Protein AF-A0A117Q109-F1 (afdb_monomer)

Structure (mmCIF, N/CA/C/O backbone):
data_AF-A0A117Q109-F1
#
_entry.id   AF-A0A117Q109-F1
#
loop_
_atom_site.group_PDB
_atom_site.id
_atom_site.type_symbol
_atom_site.label_atom_id
_atom_site.label_alt_id
_atom_site.label_comp_id
_atom_site.label_asym_id
_atom_site.label_entity_id
_atom_site.label_seq_id
_atom_site.pdbx_PDB_ins_code
_atom_site.Cartn_x
_atom_site.Cartn_y
_atom_site.Cartn_z
_atom_site.occupancy
_atom_site.B_iso_or_equiv
_atom_site.auth_seq_id
_atom_site.auth_comp_id
_atom_site.auth_asym_id
_atom_site.auth_atom_id
_atom_site.pdbx_PDB_model_num
ATOM 1 N N . MET A 1 1 ? -12.112 11.211 -6.316 1.00 46.31 1 MET A N 1
ATOM 2 C CA . MET A 1 1 ? -11.501 10.304 -5.322 1.00 46.31 1 MET A CA 1
ATOM 3 C C . MET A 1 1 ? -12.615 9.761 -4.444 1.00 46.31 1 MET A C 1
ATOM 5 O O . MET A 1 1 ? -13.267 10.541 -3.762 1.00 46.31 1 MET A O 1
ATOM 9 N N . GLN A 1 2 ? -12.929 8.468 -4.544 1.00 49.69 2 GLN A N 1
ATOM 10 C CA . GLN A 1 2 ? -13.895 7.839 -3.640 1.00 49.69 2 GLN A CA 1
ATOM 11 C C . GLN A 1 2 ? -13.192 7.651 -2.295 1.00 49.69 2 GLN A C 1
ATOM 13 O O . GLN A 1 2 ? -12.203 6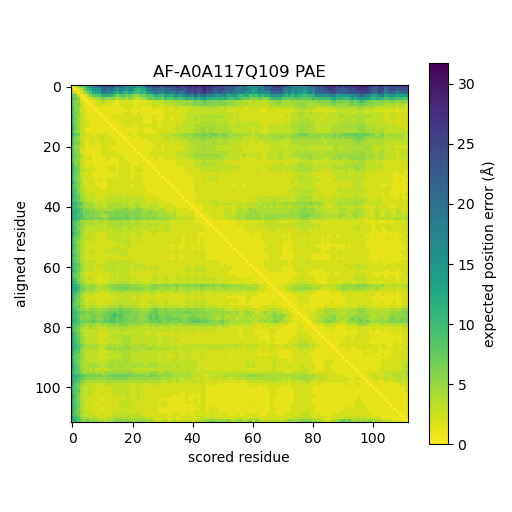.927 -2.216 1.00 49.69 2 GLN A O 1
ATOM 18 N N . ASN A 1 3 ? -13.654 8.361 -1.267 1.00 56.94 3 ASN A N 1
ATOM 19 C CA . ASN A 1 3 ? -13.080 8.289 0.072 1.00 56.94 3 ASN A CA 1
ATOM 20 C C . ASN A 1 3 ? -13.502 6.947 0.691 1.00 56.94 3 ASN A C 1
ATOM 22 O O . ASN A 1 3 ? -14.581 6.831 1.277 1.00 56.94 3 ASN A O 1
ATOM 26 N N . THR A 1 4 ? -12.703 5.903 0.465 1.00 68.06 4 THR A N 1
ATOM 27 C CA . THR A 1 4 ? -12.981 4.569 1.003 1.00 68.06 4 THR A CA 1
ATOM 28 C C . THR A 1 4 ? -12.871 4.644 2.520 1.00 68.06 4 THR A C 1
ATOM 30 O O . THR A 1 4 ? -11.837 5.019 3.060 1.00 68.06 4 THR A O 1
ATOM 33 N N . THR A 1 5 ? -13.958 4.327 3.222 1.00 82.94 5 THR A N 1
ATOM 34 C CA . THR A 1 5 ? -13.964 4.287 4.686 1.00 82.94 5 THR A CA 1
ATOM 35 C C . THR A 1 5 ? -13.853 2.842 5.150 1.00 82.94 5 THR A C 1
ATOM 37 O O . THR A 1 5 ? -14.654 1.979 4.796 1.00 82.94 5 THR A O 1
ATOM 40 N N . HIS A 1 6 ? -12.826 2.55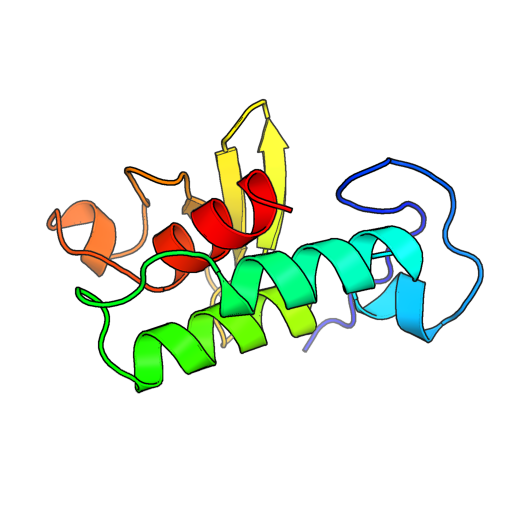7 5.942 1.00 90.62 6 HIS A N 1
ATOM 41 C CA . HIS A 1 6 ? -12.540 1.230 6.462 1.00 90.62 6 HIS A CA 1
ATOM 42 C C . HIS A 1 6 ? -13.087 1.068 7.879 1.00 90.62 6 HIS A C 1
ATOM 44 O O . HIS A 1 6 ? -12.699 1.785 8.797 1.00 90.62 6 HIS A O 1
ATOM 50 N N . THR A 1 7 ? -13.931 0.062 8.097 1.00 94.75 7 THR A N 1
ATOM 51 C CA . THR A 1 7 ? -14.448 -0.255 9.440 1.00 94.75 7 THR A CA 1
ATOM 52 C C . THR A 1 7 ? -13.406 -0.950 10.314 1.00 94.75 7 THR A C 1
ATOM 54 O O . THR 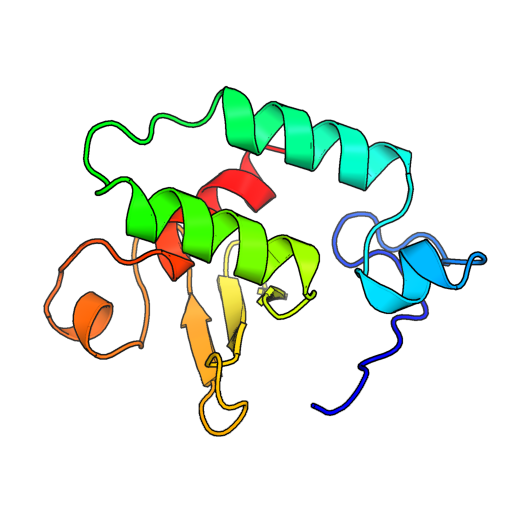A 1 7 ? -13.391 -0.778 11.530 1.00 94.75 7 THR A O 1
ATOM 57 N N . ASN A 1 8 ? -12.505 -1.724 9.707 1.00 95.88 8 ASN A N 1
ATOM 58 C CA . ASN A 1 8 ? -11.538 -2.558 10.413 1.00 95.88 8 ASN A CA 1
ATOM 59 C C . ASN A 1 8 ? -10.145 -2.355 9.827 1.00 95.88 8 ASN A C 1
ATOM 61 O O . ASN A 1 8 ? -9.996 -2.219 8.614 1.00 95.88 8 ASN A O 1
ATOM 65 N N . CYS A 1 9 ? -9.127 -2.447 10.681 1.00 96.12 9 CYS A N 1
ATOM 66 C CA . CYS A 1 9 ? -7.730 -2.378 10.288 1.00 96.12 9 CYS A CA 1
ATOM 67 C C . CYS A 1 9 ? -7.450 -3.395 9.179 1.00 96.12 9 CYS A C 1
ATOM 69 O O . CYS A 1 9 ? -7.722 -4.592 9.343 1.00 96.12 9 CYS A O 1
ATOM 71 N N . LEU A 1 10 ? -6.886 -2.928 8.069 1.00 94.44 10 LEU A N 1
ATOM 72 C CA . LEU A 1 10 ? -6.521 -3.767 6.933 1.00 94.44 10 LEU A CA 1
ATOM 73 C C . LEU A 1 10 ? -5.506 -4.835 7.355 1.00 94.44 10 LEU A C 1
ATOM 75 O O . LEU A 1 10 ? -5.581 -5.970 6.905 1.00 94.44 10 LEU A O 1
ATOM 79 N N . ARG A 1 11 ? -4.635 -4.524 8.321 1.00 94.56 11 ARG A N 1
ATOM 80 C CA . ARG A 1 11 ? -3.635 -5.466 8.832 1.00 94.56 11 ARG A CA 1
ATOM 81 C C . ARG A 1 11 ? -4.142 -6.376 9.953 1.00 94.56 11 ARG A C 1
ATOM 83 O O . ARG A 1 11 ? -4.175 -7.588 9.804 1.00 94.56 11 ARG A O 1
ATOM 90 N N . CYS A 1 12 ? -4.490 -5.808 11.109 1.00 95.81 12 CYS A N 1
ATOM 91 C CA . CYS A 1 12 ? -4.778 -6.594 12.320 1.00 95.81 12 CYS A CA 1
ATOM 92 C C . CYS A 1 12 ? -6.268 -6.863 12.553 1.00 95.81 12 CYS A C 1
ATOM 94 O O . CYS A 1 12 ? -6.630 -7.422 13.585 1.00 95.81 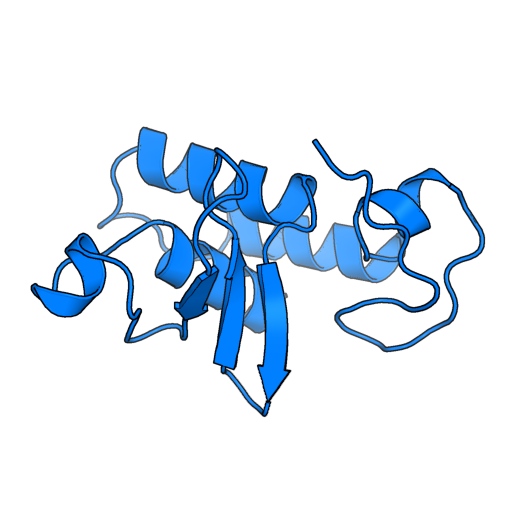12 CYS A O 1
ATOM 96 N N . ARG A 1 13 ? -7.138 -6.419 11.637 1.00 95.50 13 ARG A N 1
ATOM 97 C CA . ARG A 1 13 ? -8.596 -6.619 11.664 1.00 95.50 13 ARG A CA 1
ATOM 98 C C . ARG A 1 13 ? -9.360 -5.999 12.840 1.00 95.50 13 ARG A C 1
ATOM 100 O O . ARG A 1 13 ? -10.586 -6.052 12.821 1.00 95.50 13 ARG A O 1
ATOM 107 N N . ARG A 1 14 ? -8.688 -5.359 13.804 1.00 97.12 14 ARG A N 1
ATOM 108 C CA . ARG A 1 14 ? -9.336 -4.589 14.883 1.00 97.12 14 ARG A CA 1
ATOM 109 C C . ARG A 1 14 ? -10.219 -3.478 14.316 1.00 97.12 14 ARG A C 1
ATOM 111 O O . ARG A 1 14 ? -9.821 -2.823 13.354 1.00 97.12 14 ARG A O 1
ATOM 118 N N . THR A 1 15 ? -11.369 -3.244 14.938 1.00 97.69 15 THR A N 1
ATOM 119 C CA . THR A 1 15 ? -12.295 -2.161 14.581 1.00 97.69 15 THR A CA 1
ATOM 120 C C . THR A 1 15 ? -11.619 -0.793 14.688 1.00 97.69 15 THR A C 1
ATOM 122 O O . THR A 1 15 ? -10.854 -0.536 15.620 1.00 97.69 15 THR A O 1
ATOM 125 N N . LEU A 1 16 ? -11.895 0.081 13.724 1.00 96.81 16 LEU A N 1
ATOM 126 C CA . LEU A 1 16 ? -11.374 1.439 13.635 1.00 96.81 16 LEU A CA 1
ATOM 127 C C . LEU A 1 16 ? -12.450 2.430 14.066 1.00 96.81 16 LEU A C 1
ATOM 129 O O . LEU A 1 16 ? -13.541 2.471 13.500 1.00 96.81 16 LEU A O 1
ATOM 133 N N . THR A 1 17 ? -12.125 3.242 15.066 1.00 95.25 17 THR A N 1
ATOM 134 C CA . THR A 1 17 ? -13.079 4.166 15.694 1.00 95.25 17 THR A CA 1
ATOM 135 C C . THR A 1 17 ? -12.818 5.631 15.361 1.00 95.25 17 THR A C 1
ATOM 137 O O . THR A 1 17 ? -13.723 6.446 15.490 1.00 95.25 17 THR A O 1
ATOM 140 N N . SER A 1 18 ? -11.607 5.989 14.923 1.00 94.69 18 SER A N 1
ATOM 141 C CA . SER A 1 18 ? -11.282 7.365 14.535 1.00 94.69 18 SER A CA 1
ATOM 142 C C . SER A 1 18 ? -11.368 7.559 13.026 1.00 94.69 18 SER A C 1
ATOM 144 O O . SER A 1 18 ? -10.884 6.716 12.270 1.00 94.69 18 SER A O 1
ATOM 146 N N . ALA A 1 19 ? -11.894 8.710 12.594 1.00 92.56 19 ALA A N 1
ATOM 147 C CA . ALA A 1 19 ? -12.022 9.070 11.179 1.00 92.56 19 ALA A CA 1
ATOM 148 C C . ALA A 1 19 ? -10.689 8.955 10.422 1.00 92.56 19 ALA A C 1
ATOM 150 O O . ALA A 1 19 ? -10.644 8.419 9.321 1.00 92.56 19 ALA A O 1
ATOM 151 N N . LYS A 1 20 ? -9.578 9.362 11.055 1.00 91.25 20 LYS A N 1
ATOM 152 C CA . LYS A 1 20 ? -8.230 9.194 10.492 1.00 91.25 20 LYS A CA 1
ATOM 153 C C . LYS A 1 20 ? -7.900 7.730 10.207 1.00 91.25 20 LYS A C 1
ATOM 155 O O . LYS A 1 20 ? -7.407 7.426 9.131 1.00 91.25 20 LYS A O 1
ATOM 160 N N . SER A 1 21 ? -8.152 6.833 11.162 1.00 94.12 21 SER A N 1
ATOM 161 C CA . SER A 1 21 ? -7.852 5.411 10.956 1.00 94.12 21 SER A CA 1
ATOM 162 C C . SER A 1 21 ? -8.780 4.809 9.907 1.00 94.12 21 SER A C 1
ATOM 164 O O . SER A 1 21 ? -8.339 4.007 9.098 1.00 94.12 21 SER A O 1
ATOM 166 N N . GLN A 1 22 ? -10.056 5.200 9.909 1.00 94.25 22 GLN A N 1
ATOM 167 C CA . GLN A 1 22 ? -11.031 4.738 8.924 1.00 94.25 22 GLN A CA 1
ATOM 168 C C . GLN A 1 22 ? -10.656 5.178 7.505 1.00 94.25 22 GLN A C 1
ATOM 170 O O . GLN A 1 22 ? -10.809 4.386 6.586 1.00 94.25 22 GLN A O 1
ATOM 175 N N . ALA A 1 23 ? -10.123 6.390 7.331 1.00 89.62 23 ALA A N 1
ATOM 176 C CA . ALA A 1 23 ? -9.653 6.876 6.036 1.00 89.62 23 ALA A CA 1
ATOM 177 C C . ALA A 1 23 ? -8.414 6.113 5.538 1.00 89.62 23 ALA A C 1
ATOM 179 O 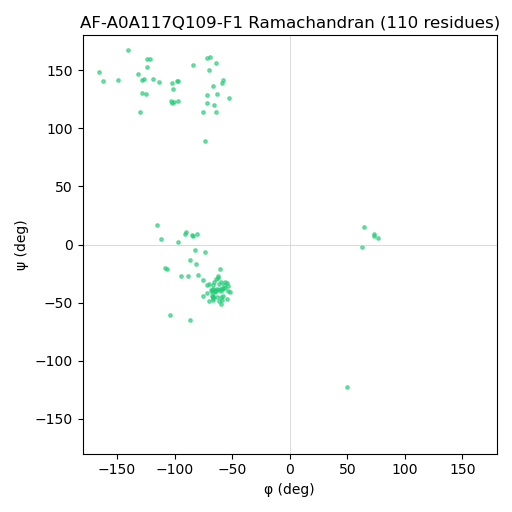O . ALA A 1 23 ? -8.373 5.704 4.388 1.00 89.62 23 ALA A O 1
ATOM 180 N N . THR A 1 24 ? -7.424 5.868 6.403 1.00 89.31 24 THR A N 1
ATOM 181 C CA . THR A 1 24 ? -6.170 5.203 5.992 1.00 89.31 24 THR A CA 1
ATOM 182 C C . THR A 1 24 ? -6.231 3.675 6.037 1.00 89.31 24 THR A C 1
ATOM 184 O O . THR A 1 24 ? -5.323 2.991 5.576 1.00 89.31 24 THR A O 1
ATOM 187 N N . GLY A 1 25 ? -7.252 3.106 6.679 1.00 94.81 25 GLY A N 1
ATOM 188 C CA . GLY A 1 25 ? -7.381 1.665 6.881 1.00 94.81 25 GLY A CA 1
ATOM 189 C C . GLY A 1 25 ? -6.487 1.080 7.975 1.00 94.81 25 GLY A C 1
ATOM 190 O O . GLY A 1 25 ? -6.497 -0.137 8.176 1.00 94.81 25 GLY A O 1
ATOM 191 N N . TYR A 1 26 ? -5.749 1.895 8.737 1.00 96.00 26 TYR A N 1
ATOM 192 C CA . TYR A 1 26 ? -4.829 1.408 9.771 1.00 96.00 26 TYR A CA 1
ATOM 193 C C . TYR A 1 26 ? -5.050 2.067 11.132 1.00 96.00 26 TYR A C 1
ATOM 195 O O . TYR A 1 26 ? -5.045 3.287 11.276 1.00 96.00 26 TYR A O 1
ATOM 203 N N . GLY A 1 27 ? -5.152 1.236 12.174 1.00 96.62 27 GLY A N 1
ATOM 204 C CA . GLY A 1 27 ? -5.114 1.706 13.561 1.00 96.62 27 GLY A CA 1
ATOM 205 C C . GLY A 1 27 ? -3.718 2.216 13.963 1.00 96.62 27 GLY A C 1
ATOM 206 O O . GLY A 1 27 ? -2.721 1.836 13.340 1.00 96.62 27 GLY A O 1
ATOM 207 N N . PRO A 1 28 ? -3.598 3.012 15.043 1.00 95.81 28 PRO A N 1
ATOM 208 C CA . PRO A 1 28 ? -2.378 3.757 15.382 1.00 95.81 28 PRO A CA 1
ATOM 209 C C . PRO A 1 28 ? -1.136 2.876 15.580 1.00 95.81 28 PRO A C 1
ATOM 211 O O . PRO A 1 28 ? -0.041 3.238 15.148 1.00 95.81 28 PRO A O 1
ATOM 214 N N . THR A 1 29 ? -1.290 1.696 16.189 1.00 96.75 29 THR A N 1
ATOM 215 C CA . THR A 1 29 ? -0.187 0.739 16.369 1.00 96.75 29 THR A CA 1
ATOM 216 C C . THR A 1 29 ? 0.295 0.172 15.035 1.00 96.75 29 THR A C 1
ATOM 218 O O . THR A 1 29 ? 1.493 0.179 14.769 1.00 96.75 29 THR A O 1
ATOM 221 N N . CYS A 1 30 ? -0.625 -0.274 14.173 1.00 97.31 30 CYS A N 1
ATOM 222 C CA . CYS A 1 30 ? -0.269 -0.801 12.855 1.00 97.31 30 CYS A CA 1
ATOM 223 C C . CYS A 1 30 ? 0.353 0.286 11.975 1.00 97.31 30 CYS A C 1
ATOM 225 O O . CYS A 1 30 ? 1.374 0.031 11.351 1.00 97.31 30 CYS A O 1
ATOM 227 N N . ALA A 1 31 ? -0.184 1.508 12.005 1.00 96.06 31 ALA A N 1
ATOM 228 C CA . ALA A 1 31 ? 0.387 2.650 11.296 1.00 96.06 31 ALA A CA 1
ATOM 229 C C . ALA A 1 31 ? 1.810 2.994 11.778 1.00 96.06 31 ALA A C 1
ATOM 231 O O . ALA A 1 31 ? 2.653 3.417 10.995 1.00 96.06 31 ALA A O 1
ATOM 232 N N . ARG A 1 32 ? 2.122 2.815 13.070 1.00 96.81 32 ARG A N 1
ATOM 233 C CA . ARG A 1 32 ? 3.498 2.971 13.575 1.00 96.81 32 ARG A CA 1
ATOM 234 C C . ARG A 1 32 ? 4.433 1.894 13.028 1.00 96.81 32 ARG A C 1
ATOM 236 O O . ARG A 1 32 ? 5.541 2.224 12.627 1.00 96.81 32 ARG A O 1
ATOM 243 N N . HIS A 1 33 ? 4.001 0.635 13.011 1.00 97.69 33 HIS A N 1
ATOM 244 C CA . HIS A 1 33 ? 4.817 -0.455 12.472 1.00 97.69 33 HIS A CA 1
ATOM 245 C C . HIS A 1 33 ? 5.063 -0.292 10.967 1.00 97.69 33 HIS A C 1
ATOM 247 O O . HIS A 1 33 ? 6.179 -0.500 10.512 1.00 97.69 33 HIS A O 1
ATOM 253 N N . ILE A 1 34 ? 4.049 0.154 10.220 1.00 97.19 34 ILE A N 1
ATOM 254 C CA . ILE A 1 34 ? 4.168 0.452 8.787 1.00 97.19 34 ILE A CA 1
ATOM 255 C C . ILE A 1 34 ? 5.195 1.561 8.551 1.00 97.19 34 ILE A C 1
ATOM 257 O O . ILE A 1 34 ? 6.134 1.350 7.795 1.00 97.19 34 ILE A O 1
ATOM 261 N N . ARG A 1 35 ? 5.116 2.679 9.286 1.00 96.00 35 ARG A N 1
ATOM 262 C CA . ARG A 1 35 ? 6.125 3.751 9.200 1.00 96.00 35 ARG A CA 1
ATOM 263 C C . ARG A 1 35 ? 7.544 3.271 9.512 1.00 96.00 35 ARG A C 1
ATOM 265 O O . ARG A 1 35 ? 8.496 3.713 8.882 1.00 96.00 35 ARG A O 1
ATOM 272 N N . HIS A 1 36 ? 7.703 2.358 10.470 1.00 97.12 36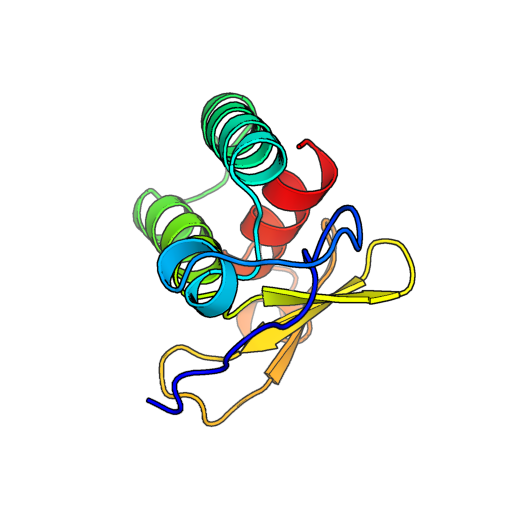 HIS A N 1
ATOM 273 C CA . HIS A 1 36 ? 9.005 1.750 10.755 1.00 97.12 36 HIS A CA 1
ATOM 274 C C . HIS A 1 36 ? 9.481 0.846 9.601 1.00 97.12 36 HIS A C 1
ATOM 276 O O . HIS A 1 36 ? 10.649 0.879 9.215 1.00 97.12 36 HIS A O 1
ATOM 282 N N . ALA A 1 37 ? 8.583 0.066 8.997 1.00 96.19 37 ALA A N 1
ATOM 283 C CA . ALA A 1 37 ? 8.903 -0.754 7.831 1.00 96.19 37 ALA A CA 1
ATOM 284 C C . ALA A 1 37 ? 9.280 0.098 6.605 1.00 96.19 37 ALA A C 1
ATOM 286 O O . ALA A 1 37 ? 10.252 -0.206 5.920 1.00 96.19 37 ALA A O 1
ATOM 287 N N . GLU A 1 38 ? 8.598 1.220 6.368 1.00 93.62 38 GLU A N 1
ATOM 288 C CA . GLU A 1 38 ? 8.920 2.186 5.302 1.00 93.62 38 GLU A CA 1
ATOM 289 C C . GLU A 1 38 ? 10.321 2.807 5.417 1.00 93.62 38 GLU A C 1
ATOM 291 O O . GLU A 1 38 ? 10.840 3.347 4.433 1.00 93.62 38 GLU A O 1
ATOM 296 N N . GLN A 1 39 ? 10.908 2.775 6.616 1.00 92.69 39 GLN A N 1
ATOM 297 C CA . GLN A 1 39 ? 12.252 3.274 6.909 1.00 92.69 39 GLN A CA 1
ATOM 298 C C . GLN A 1 39 ? 13.319 2.176 6.838 1.00 92.69 39 GLN A C 1
ATOM 300 O O . GLN A 1 39 ? 14.479 2.479 6.578 1.00 92.69 39 GLN A O 1
ATOM 305 N N . THR A 1 40 ? 12.944 0.918 7.078 1.00 94.12 40 THR A N 1
ATOM 306 C CA . THR A 1 40 ? 13.889 -0.203 7.225 1.00 94.12 40 THR A CA 1
ATOM 307 C C . THR A 1 40 ? 13.922 -1.152 6.029 1.00 94.12 40 THR A C 1
ATOM 309 O O . THR A 1 40 ? 14.919 -1.845 5.831 1.00 94.12 40 THR A O 1
ATOM 312 N N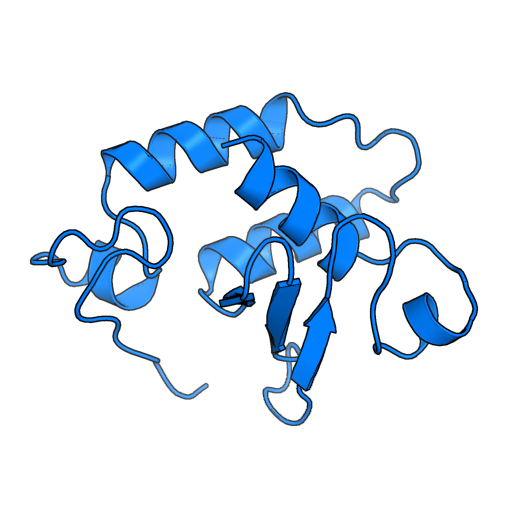 . VAL A 1 41 ? 12.873 -1.188 5.199 1.00 94.94 41 VAL A N 1
ATOM 313 C CA . VAL A 1 41 ? 12.871 -1.981 3.963 1.00 94.94 41 VAL A CA 1
ATOM 314 C C . VAL A 1 41 ? 13.944 -1.467 3.009 1.00 94.94 41 VAL A C 1
ATOM 316 O O . VAL A 1 41 ? 13.992 -0.282 2.680 1.00 94.94 41 VAL A O 1
ATOM 319 N N . ASN A 1 42 ? 14.776 -2.385 2.511 1.00 93.19 42 ASN A N 1
ATOM 320 C CA . ASN A 1 42 ? 15.775 -2.058 1.505 1.00 93.19 42 ASN A CA 1
ATOM 321 C C . ASN A 1 42 ? 15.098 -1.593 0.201 1.00 93.19 42 ASN A C 1
ATOM 323 O O . ASN A 1 42 ? 14.430 -2.372 -0.486 1.00 93.19 42 ASN A O 1
ATOM 327 N N . ALA A 1 43 ? 15.309 -0.321 -0.135 1.00 93.69 43 ALA A N 1
ATOM 328 C CA . ALA A 1 43 ? 14.789 0.327 -1.330 1.00 93.69 43 ALA A CA 1
ATOM 329 C C . ALA A 1 43 ? 15.895 0.775 -2.310 1.00 93.69 43 ALA A C 1
ATOM 331 O O . ALA A 1 43 ? 15.615 1.585 -3.187 1.00 93.69 43 ALA A O 1
ATOM 332 N N . THR A 1 44 ? 17.131 0.264 -2.199 1.00 93.75 44 THR A N 1
ATOM 333 C CA . THR A 1 44 ? 18.275 0.692 -3.040 1.00 93.75 44 THR A CA 1
ATOM 334 C C . THR A 1 44 ? 18.019 0.563 -4.537 1.00 93.75 44 THR A C 1
ATOM 336 O O . THR A 1 44 ? 18.501 1.366 -5.326 1.00 93.75 44 THR A O 1
ATOM 339 N N . ASP A 1 45 ? 17.225 -0.428 -4.929 1.00 93.00 45 ASP A N 1
ATOM 340 C CA . ASP A 1 45 ? 16.920 -0.717 -6.331 1.00 93.00 45 ASP A CA 1
ATOM 341 C C . ASP A 1 45 ? 15.676 0.037 -6.842 1.00 93.00 45 ASP A C 1
ATOM 343 O O . ASP A 1 45 ? 15.132 -0.286 -7.901 1.00 93.00 45 ASP A O 1
ATOM 347 N N . TYR A 1 46 ? 15.174 0.996 -6.062 1.00 96.44 46 TYR A N 1
ATOM 348 C CA . TYR A 1 46 ? 14.022 1.824 -6.390 1.00 96.44 46 TYR A CA 1
ATOM 349 C C . TYR A 1 46 ? 14.444 3.273 -6.589 1.00 96.44 46 TYR A C 1
ATOM 351 O O . TYR A 1 46 ? 15.237 3.833 -5.835 1.00 96.44 46 TYR A O 1
ATOM 359 N N . LYS A 1 47 ? 13.856 3.921 -7.594 1.00 96.06 47 LYS A N 1
ATOM 360 C CA . LYS A 1 47 ? 14.026 5.365 -7.781 1.00 96.06 47 LYS A CA 1
ATOM 361 C C . LYS A 1 47 ? 13.298 6.115 -6.664 1.00 96.06 47 LYS A C 1
ATOM 363 O O . LYS A 1 47 ? 12.241 5.673 -6.219 1.00 96.06 47 LYS A O 1
ATOM 368 N N . ALA A 1 48 ? 13.792 7.294 -6.283 1.00 96.56 48 ALA A N 1
ATOM 369 C CA . ALA A 1 48 ? 13.203 8.102 -5.208 1.00 96.56 48 ALA A CA 1
ATOM 370 C C . ALA A 1 48 ? 11.690 8.343 -5.382 1.00 96.56 48 ALA A C 1
ATOM 372 O O . ALA A 1 48 ? 10.931 8.199 -4.426 1.00 96.56 48 ALA A O 1
ATOM 373 N N . HIS A 1 49 ? 11.229 8.607 -6.611 1.00 95.75 49 HIS A N 1
ATOM 374 C CA . HIS A 1 49 ? 9.797 8.764 -6.882 1.00 95.75 49 HIS A CA 1
ATOM 375 C C . HIS A 1 49 ? 9.001 7.466 -6.674 1.00 95.75 49 HIS A C 1
ATOM 377 O O . HIS A 1 49 ? 7.864 7.526 -6.239 1.00 95.75 49 HIS A O 1
ATOM 383 N N . GLN A 1 50 ? 9.581 6.285 -6.922 1.00 96.88 50 GLN A N 1
ATOM 384 C CA . GLN A 1 50 ? 8.900 5.012 -6.658 1.00 96.88 50 GLN A CA 1
ATOM 385 C C . GLN A 1 50 ? 8.761 4.758 -5.156 1.00 96.88 50 GLN A C 1
ATOM 387 O O . GLN A 1 50 ? 7.772 4.173 -4.729 1.00 96.88 50 GLN A O 1
ATOM 392 N N . VAL A 1 51 ? 9.740 5.199 -4.359 1.00 97.81 51 VAL A N 1
ATOM 393 C CA . VAL A 1 51 ? 9.658 5.147 -2.894 1.00 97.81 51 VAL A CA 1
ATOM 394 C C . VAL A 1 51 ? 8.569 6.091 -2.389 1.00 97.81 51 VAL A C 1
ATOM 396 O O . VAL A 1 51 ? 7.754 5.681 -1.569 1.00 97.81 51 VAL A O 1
ATOM 399 N N . ALA A 1 52 ? 8.516 7.321 -2.911 1.00 96.81 52 ALA A N 1
ATOM 400 C CA . ALA A 1 52 ? 7.464 8.281 -2.583 1.00 96.81 52 ALA A CA 1
ATOM 401 C C . ALA A 1 52 ? 6.068 7.744 -2.944 1.00 96.81 52 ALA A C 1
ATOM 403 O O . ALA A 1 52 ? 5.217 7.657 -2.067 1.00 96.81 52 ALA A O 1
ATOM 404 N N . SER A 1 53 ? 5.864 7.267 -4.177 1.00 96.56 53 SER A N 1
ATOM 405 C CA . SER A 1 53 ? 4.575 6.706 -4.606 1.00 96.56 53 SER A CA 1
ATOM 406 C C . SER A 1 53 ? 4.182 5.433 -3.851 1.00 96.56 53 SER A C 1
ATOM 408 O O . SER A 1 53 ? 3.000 5.160 -3.688 1.00 96.56 53 SER A O 1
ATOM 410 N N . ALA A 1 54 ? 5.143 4.628 -3.381 1.00 97.38 54 ALA A N 1
ATOM 411 C CA . ALA A 1 54 ? 4.832 3.466 -2.546 1.00 97.38 54 ALA A CA 1
ATOM 412 C C . ALA A 1 54 ? 4.263 3.878 -1.180 1.00 97.38 54 ALA A C 1
ATOM 414 O O . ALA A 1 54 ? 3.349 3.221 -0.688 1.00 97.38 54 ALA A O 1
ATOM 415 N N . ARG A 1 55 ? 4.793 4.957 -0.591 1.00 96.50 55 ARG A N 1
ATOM 416 C CA . ARG A 1 55 ? 4.296 5.524 0.670 1.00 96.50 55 ARG A CA 1
ATOM 417 C C . ARG A 1 55 ? 2.932 6.171 0.478 1.00 96.50 55 ARG A C 1
ATOM 419 O O . ARG A 1 55 ? 2.010 5.825 1.201 1.00 96.50 55 ARG A O 1
ATOM 426 N N . GLU A 1 56 ? 2.787 7.003 -0.549 1.00 94.81 56 GLU A N 1
ATOM 427 C CA . GLU A 1 56 ? 1.512 7.636 -0.913 1.00 94.81 56 GLU A CA 1
ATOM 428 C C . GLU A 1 56 ? 0.403 6.589 -1.105 1.00 94.81 56 GLU A C 1
ATOM 430 O O . GLU A 1 56 ? -0.650 6.681 -0.487 1.00 94.81 56 GLU A O 1
ATOM 435 N N . LEU A 1 57 ? 0.682 5.503 -1.837 1.00 95.50 57 LEU A N 1
ATOM 436 C CA . LEU A 1 57 ? -0.267 4.402 -2.029 1.00 95.50 57 LEU A CA 1
ATOM 437 C C . LEU A 1 57 ? -0.753 3.782 -0.701 1.00 95.50 57 LEU A C 1
ATOM 439 O O . LEU A 1 57 ? -1.909 3.372 -0.595 1.00 95.50 57 LEU A O 1
ATOM 443 N N . ILE A 1 58 ? 0.128 3.671 0.299 1.00 95.31 58 ILE A N 1
ATOM 444 C CA . ILE A 1 58 ? -0.206 3.155 1.635 1.00 95.31 58 ILE A CA 1
ATOM 445 C C . ILE A 1 58 ? -0.991 4.196 2.440 1.00 95.31 58 ILE A C 1
ATOM 447 O O . ILE A 1 58 ? -1.970 3.838 3.095 1.00 95.31 58 ILE A O 1
ATOM 451 N N . GLU A 1 59 ? -0.564 5.459 2.403 1.00 92.25 59 GLU A N 1
ATOM 452 C CA . GLU A 1 59 ? -1.195 6.577 3.113 1.00 92.25 59 GLU A CA 1
ATOM 453 C C . GLU A 1 59 ? -2.631 6.819 2.634 1.00 92.25 59 GLU A C 1
ATOM 455 O O . GLU A 1 59 ? -3.522 7.011 3.464 1.00 92.25 59 GLU A O 1
ATOM 460 N N . ASP A 1 60 ? -2.864 6.690 1.328 1.00 90.88 60 ASP A N 1
ATOM 461 C CA . ASP A 1 60 ? -4.176 6.811 0.688 1.00 90.88 60 ASP A CA 1
ATOM 462 C C . ASP A 1 60 ? -5.099 5.608 0.948 1.00 90.88 60 ASP A C 1
ATOM 464 O O . ASP A 1 60 ? -6.255 5.605 0.525 1.00 90.88 60 ASP A O 1
ATOM 468 N N . GLY A 1 61 ? -4.604 4.541 1.589 1.00 90.69 61 GLY A N 1
ATOM 469 C CA . GLY A 1 61 ? -5.352 3.286 1.725 1.00 90.69 61 GLY A CA 1
ATOM 470 C C . GLY A 1 61 ? -5.611 2.589 0.379 1.00 90.69 61 GLY A C 1
ATOM 471 O O . GLY A 1 61 ? -6.421 1.666 0.296 1.00 90.69 61 GLY A O 1
ATOM 472 N N . ALA A 1 62 ? -4.901 2.991 -0.678 1.00 93.31 62 ALA A N 1
ATOM 473 C CA . ALA A 1 62 ? -5.075 2.520 -2.050 1.00 93.31 62 ALA A CA 1
ATOM 474 C C . ALA A 1 62 ? -4.389 1.167 -2.325 1.00 93.31 62 ALA A C 1
ATOM 476 O O . ALA A 1 62 ? -4.334 0.707 -3.466 1.00 93.31 62 ALA A O 1
ATOM 477 N N . ILE A 1 63 ? -3.890 0.493 -1.287 1.00 96.00 63 ILE A N 1
ATOM 478 C CA . ILE A 1 63 ? -3.416 -0.890 -1.330 1.00 96.00 63 ILE A CA 1
ATOM 479 C C . ILE A 1 63 ? -4.052 -1.699 -0.195 1.00 96.00 63 ILE A C 1
ATOM 481 O O . ILE A 1 63 ? -3.797 -1.474 0.989 1.00 96.00 63 ILE A O 1
ATOM 485 N N . VAL A 1 64 ? -4.883 -2.674 -0.561 1.00 94.81 64 VAL A N 1
ATOM 486 C CA . VAL A 1 64 ? -5.677 -3.475 0.380 1.00 94.81 64 VAL A CA 1
ATOM 487 C C . VAL A 1 64 ? -5.311 -4.959 0.291 1.00 94.81 64 VAL A C 1
ATOM 489 O O . VAL A 1 64 ? -5.041 -5.466 -0.799 1.00 94.81 64 VAL A O 1
ATOM 492 N N . PRO A 1 65 ? -5.284 -5.698 1.411 1.00 95.81 65 PRO A N 1
ATOM 493 C CA . PRO A 1 65 ? -4.993 -7.126 1.395 1.00 95.81 65 PRO A CA 1
ATOM 494 C C . PRO A 1 65 ? -6.107 -7.906 0.692 1.00 95.81 65 PRO A C 1
ATOM 496 O O . PRO A 1 65 ? -7.289 -7.678 0.938 1.00 95.81 65 PRO A O 1
ATOM 499 N N . LEU A 1 66 ? -5.714 -8.862 -0.151 1.00 95.62 66 LEU A N 1
ATOM 500 C CA . LEU A 1 66 ? -6.626 -9.792 -0.817 1.00 95.62 66 LEU A CA 1
ATOM 501 C C . LEU A 1 66 ? -6.566 -11.176 -0.169 1.00 95.62 66 LEU A C 1
ATOM 503 O O . LEU A 1 66 ? -7.570 -11.683 0.320 1.00 95.62 66 LEU A O 1
ATOM 507 N N . LYS A 1 67 ? -5.384 -11.805 -0.195 1.00 93.06 67 LYS A N 1
ATOM 508 C CA . LYS A 1 6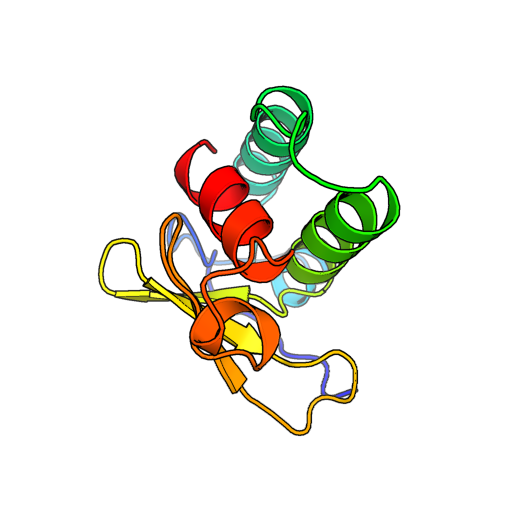7 ? -5.128 -13.120 0.412 1.00 93.06 67 LYS A CA 1
ATOM 509 C C . LYS A 1 67 ? -3.632 -13.352 0.598 1.00 93.06 67 LYS A C 1
ATOM 511 O O . LYS A 1 67 ? -2.859 -13.069 -0.313 1.00 93.06 67 LYS A O 1
ATOM 516 N N . SER A 1 68 ? -3.232 -13.958 1.719 1.00 93.44 68 SER A N 1
ATOM 517 C CA . SER A 1 68 ? -1.819 -14.257 2.013 1.00 93.44 68 SER A CA 1
ATOM 518 C C . SER A 1 68 ? -0.939 -13.007 1.804 1.00 93.44 68 SER A C 1
ATOM 520 O O . SER A 1 68 ? -1.214 -11.971 2.398 1.00 93.44 68 SER A O 1
ATOM 522 N N . VAL A 1 69 ? 0.074 -13.080 0.940 1.00 96.00 69 VAL A N 1
ATOM 523 C CA . VAL A 1 69 ? 0.992 -11.981 0.591 1.00 96.00 69 VAL A CA 1
ATOM 524 C C . VAL A 1 69 ? 0.531 -11.135 -0.606 1.00 96.00 69 VAL A C 1
ATOM 526 O O . VAL A 1 69 ? 1.308 -10.340 -1.134 1.00 96.00 69 VAL A O 1
ATOM 529 N N . VAL A 1 70 ? -0.702 -11.343 -1.080 1.00 97.75 70 VAL A N 1
ATOM 530 C CA . VAL A 1 70 ? -1.272 -10.663 -2.249 1.00 97.75 70 VAL A CA 1
ATOM 531 C C . VAL A 1 70 ? -2.206 -9.545 -1.809 1.00 97.75 70 VAL A C 1
ATOM 533 O O . VAL A 1 70 ? -3.104 -9.742 -0.986 1.00 97.75 70 VAL A O 1
ATOM 536 N N . PHE A 1 71 ? -2.033 -8.396 -2.446 1.00 98.31 71 PHE A N 1
ATOM 537 C CA . PHE A 1 71 ? -2.801 -7.177 -2.263 1.00 98.31 71 PHE A CA 1
ATOM 538 C C . PHE A 1 71 ? -3.450 -6.761 -3.589 1.00 98.31 71 PHE A C 1
ATOM 540 O O . PHE A 1 71 ? -2.999 -7.155 -4.669 1.00 98.31 71 PHE A O 1
ATOM 547 N N . ILE A 1 72 ? -4.494 -5.946 -3.504 1.00 97.81 72 ILE A N 1
ATOM 548 C CA . ILE A 1 72 ? -5.010 -5.154 -4.617 1.00 97.81 72 ILE A CA 1
ATOM 549 C C . ILE A 1 72 ? -4.527 -3.722 -4.422 1.00 97.81 72 ILE A C 1
ATOM 551 O O . ILE A 1 72 ? -4.811 -3.125 -3.388 1.00 97.81 72 ILE A O 1
ATOM 555 N N . ALA A 1 73 ? -3.798 -3.195 -5.400 1.00 97.06 73 ALA A N 1
ATOM 556 C CA . ALA A 1 73 ? -3.442 -1.785 -5.479 1.00 97.06 73 ALA A CA 1
ATOM 557 C C . ALA A 1 73 ? -4.336 -1.079 -6.501 1.00 97.06 73 ALA A C 1
ATOM 559 O O . ALA A 1 73 ? -4.591 -1.633 -7.569 1.00 97.06 73 ALA A O 1
ATOM 560 N N . VAL A 1 74 ? -4.787 0.125 -6.184 1.00 94.06 74 VAL A N 1
ATOM 561 C CA . VAL A 1 74 ? -5.591 0.977 -7.064 1.00 94.06 74 VAL A CA 1
ATOM 562 C C . VAL A 1 74 ? -4.665 1.982 -7.757 1.00 94.06 74 VAL A C 1
ATOM 564 O O . VAL A 1 74 ? -3.711 2.467 -7.147 1.00 94.06 74 VAL A O 1
ATOM 567 N N . SER A 1 75 ? -4.896 2.267 -9.039 1.00 89.00 75 SER A N 1
ATOM 568 C CA . SER A 1 75 ? -4.162 3.318 -9.753 1.00 89.00 75 SER A CA 1
ATOM 569 C C . SER A 1 75 ? -4.439 4.698 -9.153 1.00 89.00 75 SER A C 1
ATOM 571 O O . SER A 1 75 ? -5.491 4.938 -8.567 1.00 89.00 75 SER A O 1
ATOM 573 N N . THR A 1 76 ? -3.512 5.638 -9.345 1.00 85.69 76 THR A N 1
ATOM 574 C CA . THR A 1 76 ? -3.647 7.020 -8.854 1.00 85.69 76 THR A CA 1
ATOM 575 C C . THR A 1 76 ? -4.916 7.715 -9.365 1.00 85.69 76 THR A C 1
ATOM 577 O O . THR A 1 76 ? -5.534 8.487 -8.639 1.00 85.69 76 THR A O 1
ATOM 580 N N . ASP A 1 77 ? -5.341 7.427 -10.599 1.00 86.12 77 ASP A N 1
ATOM 581 C CA . ASP A 1 77 ? -6.582 7.958 -11.183 1.00 86.12 77 ASP A CA 1
ATOM 582 C C . ASP A 1 77 ? -7.848 7.180 -10.773 1.00 86.12 77 ASP A C 1
ATOM 584 O O . ASP A 1 77 ? -8.963 7.581 -11.108 1.00 86.12 77 ASP A O 1
ATOM 588 N N . GLY A 1 78 ? -7.696 6.080 -10.030 1.00 86.12 78 GLY A N 1
ATOM 589 C CA . GLY A 1 78 ? -8.792 5.241 -9.555 1.00 86.12 78 GLY A CA 1
ATOM 590 C C . GLY A 1 78 ? -9.456 4.368 -10.621 1.00 86.12 78 GLY A C 1
ATOM 591 O O . GLY A 1 78 ? -10.489 3.769 -10.328 1.00 86.12 78 GLY A O 1
ATOM 592 N N . THR A 1 79 ? -8.918 4.308 -11.841 1.00 90.25 79 THR A N 1
ATOM 593 C CA . THR A 1 79 ? -9.548 3.592 -12.964 1.00 90.25 79 THR A CA 1
ATOM 594 C C . THR A 1 79 ? -9.159 2.118 -13.044 1.00 90.25 79 THR A C 1
ATOM 596 O O . THR A 1 79 ? -9.953 1.300 -13.501 1.00 90.25 79 THR A O 1
ATOM 599 N N . GLU A 1 80 ? -7.977 1.760 -12.545 1.00 93.62 80 GLU A N 1
ATOM 600 C CA . GLU A 1 80 ? -7.399 0.428 -12.684 1.00 93.62 80 GLU A CA 1
ATOM 601 C C . GLU A 1 80 ? -7.066 -0.189 -11.327 1.00 93.62 80 GLU A C 1
ATOM 603 O O . GLU A 1 80 ? -6.743 0.495 -10.351 1.00 93.62 80 GLU A O 1
ATOM 608 N N . THR A 1 81 ? -7.087 -1.522 -11.278 1.00 97.06 81 THR A N 1
ATOM 609 C CA . THR A 1 81 ? -6.623 -2.276 -10.111 1.00 97.06 81 THR A CA 1
ATOM 610 C C . THR A 1 81 ? -5.587 -3.317 -10.504 1.00 97.06 81 THR A C 1
ATOM 612 O O . THR A 1 81 ? -5.680 -3.978 -11.538 1.00 97.06 81 THR A O 1
ATOM 615 N N . TYR A 1 82 ? -4.584 -3.493 -9.650 1.00 97.38 82 TYR A N 1
ATOM 616 C CA . TYR A 1 82 ? -3.470 -4.398 -9.885 1.00 97.38 82 TYR A CA 1
ATOM 617 C C . TYR A 1 82 ? -3.331 -5.387 -8.734 1.00 97.38 82 TYR A C 1
ATOM 619 O O . TYR A 1 82 ? -3.232 -4.999 -7.569 1.00 97.38 82 TYR A O 1
ATOM 627 N N . LYS A 1 83 ? -3.245 -6.681 -9.056 1.00 98.25 83 LYS A N 1
ATOM 628 C CA . LYS A 1 83 ? -2.810 -7.694 -8.091 1.00 98.25 83 LYS A CA 1
ATOM 629 C C . LYS A 1 83 ? -1.318 -7.504 -7.873 1.00 98.25 83 LYS A C 1
ATOM 631 O O . LYS A 1 83 ? -0.537 -7.567 -8.824 1.00 98.25 83 LYS A O 1
ATOM 636 N N . THR A 1 84 ? -0.924 -7.261 -6.632 1.00 98.31 84 THR A N 1
ATOM 637 C CA . THR A 1 84 ? 0.465 -6.997 -6.268 1.00 98.31 84 THR A CA 1
ATOM 638 C C . THR A 1 84 ? 0.910 -7.893 -5.123 1.00 98.31 84 THR A C 1
ATOM 640 O O . THR A 1 84 ? 0.157 -8.183 -4.198 1.00 98.31 84 THR A O 1
ATOM 643 N N . ALA A 1 85 ? 2.148 -8.348 -5.206 1.00 97.50 85 ALA A N 1
ATOM 644 C CA . ALA A 1 85 ? 2.861 -9.127 -4.211 1.00 97.50 85 ALA A CA 1
ATOM 645 C C . ALA A 1 85 ? 4.317 -8.623 -4.178 1.00 97.50 85 ALA A C 1
ATOM 647 O O . ALA A 1 85 ? 4.738 -7.904 -5.088 1.00 97.50 85 ALA A O 1
ATOM 648 N N . PRO A 1 86 ? 5.132 -8.999 -3.180 1.00 96.62 86 PRO A N 1
ATOM 649 C CA . PRO A 1 86 ? 6.523 -8.548 -3.100 1.00 96.62 86 PRO A CA 1
ATOM 650 C C . PRO A 1 86 ? 7.354 -8.830 -4.354 1.00 96.62 86 PRO A C 1
ATOM 652 O O . PRO A 1 86 ? 8.243 -8.057 -4.687 1.00 96.62 86 PRO A O 1
ATOM 655 N N . THR A 1 87 ? 7.083 -9.935 -5.043 1.00 95.00 87 THR A N 1
ATOM 656 C CA . THR A 1 87 ? 7.890 -10.427 -6.169 1.00 95.00 87 THR A CA 1
ATOM 657 C C . THR A 1 87 ? 7.176 -10.347 -7.517 1.00 95.00 87 THR A C 1
ATOM 659 O O . THR A 1 87 ? 7.722 -10.799 -8.518 1.00 95.00 87 THR A O 1
ATOM 662 N N . GLY A 1 88 ? 5.969 -9.777 -7.576 1.00 96.50 88 GLY A N 1
ATOM 663 C CA . GLY A 1 88 ? 5.202 -9.701 -8.816 1.00 96.50 88 GLY A CA 1
ATOM 664 C C . GLY A 1 88 ? 4.044 -8.717 -8.732 1.00 96.50 88 GLY A C 1
ATOM 665 O O . GLY A 1 88 ? 3.460 -8.509 -7.673 1.00 96.50 88 GLY A O 1
ATOM 666 N N . CYS A 1 89 ? 3.707 -8.091 -9.855 1.00 98.00 89 CYS A N 1
ATOM 667 C CA . CYS A 1 89 ? 2.591 -7.158 -9.945 1.00 98.00 89 CYS A CA 1
ATOM 668 C C . CYS A 1 89 ? 1.982 -7.204 -11.346 1.00 98.00 89 CYS A C 1
ATOM 670 O O . CYS A 1 89 ? 2.717 -7.288 -12.328 1.00 98.00 89 CYS A O 1
ATOM 672 N N . THR A 1 90 ? 0.657 -7.105 -11.445 1.00 98.06 90 THR A N 1
ATOM 673 C CA . THR A 1 90 ? -0.053 -7.083 -12.734 1.00 98.06 90 THR A CA 1
ATOM 674 C C . THR A 1 90 ? -0.114 -5.697 -13.378 1.00 98.06 90 THR A C 1
ATOM 676 O O . THR A 1 90 ? -0.803 -5.533 -14.378 1.00 98.06 90 THR A O 1
ATOM 679 N N . CYS A 1 91 ? 0.582 -4.687 -12.839 1.00 97.00 91 CYS A N 1
ATOM 680 C CA . CYS A 1 91 ? 0.697 -3.388 -13.505 1.00 97.00 91 CYS A CA 1
ATOM 681 C C . CYS A 1 91 ? 1.607 -3.469 -14.746 1.00 97.00 91 CYS A C 1
ATOM 683 O O . CYS A 1 91 ? 2.452 -4.368 -14.817 1.00 97.00 91 CYS A O 1
ATOM 685 N N . PRO A 1 92 ? 1.528 -2.514 -15.695 1.00 96.44 92 PRO A N 1
ATOM 686 C CA . PRO A 1 92 ? 2.306 -2.570 -16.938 1.00 96.44 92 PRO A CA 1
ATOM 687 C C . PRO A 1 92 ? 3.819 -2.750 -16.742 1.00 96.44 92 PRO A C 1
ATOM 689 O O . PRO A 1 92 ? 4.464 -3.454 -17.515 1.00 96.44 92 PRO A O 1
ATOM 692 N N . ALA A 1 93 ? 4.400 -2.149 -15.697 1.00 95.06 93 ALA A N 1
ATOM 693 C CA . ALA A 1 93 ? 5.814 -2.333 -15.362 1.00 95.06 93 ALA A CA 1
ATOM 694 C C . ALA A 1 93 ? 6.106 -3.734 -14.792 1.00 95.06 93 ALA A C 1
ATOM 696 O O . ALA A 1 93 ? 7.100 -4.355 -15.163 1.00 95.06 93 ALA A O 1
ATOM 697 N N . GLY A 1 94 ? 5.233 -4.243 -13.918 1.00 96.38 94 GLY A N 1
ATOM 698 C CA . GLY A 1 94 ? 5.380 -5.568 -13.313 1.00 96.38 94 GLY A CA 1
ATOM 699 C C . GLY A 1 94 ? 5.227 -6.701 -14.328 1.00 96.38 94 GLY A C 1
ATOM 700 O O . GLY A 1 94 ? 6.020 -7.637 -14.310 1.00 96.38 94 GLY A O 1
ATOM 701 N N . LEU A 1 95 ? 4.297 -6.569 -15.281 1.00 97.25 95 LEU A N 1
ATOM 702 C CA . LEU A 1 95 ? 4.132 -7.517 -16.392 1.00 97.25 95 LEU A CA 1
ATOM 703 C C . LEU A 1 95 ? 5.368 -7.589 -17.301 1.00 97.25 95 LEU A C 1
ATOM 705 O O . LEU A 1 95 ? 5.640 -8.629 -17.890 1.00 97.25 95 LEU A O 1
ATOM 709 N N . LYS A 1 96 ? 6.151 -6.506 -17.377 1.00 96.69 96 LYS A N 1
ATOM 710 C CA . LYS A 1 96 ? 7.446 -6.455 -18.076 1.00 96.69 96 LYS A CA 1
ATOM 711 C C . LYS A 1 96 ? 8.621 -6.939 -17.209 1.00 96.69 96 LYS A C 1
ATOM 713 O O . LYS A 1 96 ? 9.772 -6.742 -17.584 1.00 96.69 96 LYS A O 1
ATOM 718 N N . GLY A 1 97 ? 8.361 -7.500 -16.026 1.00 93.75 97 GLY A N 1
ATOM 719 C CA . GLY A 1 97 ? 9.388 -7.974 -15.091 1.00 93.75 97 GLY A CA 1
ATOM 720 C C . GLY A 1 97 ? 10.155 -6.863 -14.362 1.00 93.75 97 GLY A C 1
ATOM 721 O O . GLY A 1 97 ? 11.144 -7.138 -13.686 1.00 93.75 97 GLY A O 1
ATOM 722 N N . SER A 1 98 ? 9.723 -5.603 -14.475 1.00 93.88 98 SER A N 1
ATOM 723 C CA . SER A 1 98 ? 10.375 -4.475 -13.803 1.00 93.88 98 SER A CA 1
ATOM 724 C C . SER A 1 98 ? 9.900 -4.318 -12.357 1.00 93.88 98 SER A C 1
ATOM 726 O O . SER A 1 98 ? 8.767 -4.658 -11.998 1.00 93.88 98 SER A O 1
ATOM 728 N N . ARG A 1 99 ? 10.746 -3.720 -11.513 1.00 94.69 99 ARG A N 1
ATOM 729 C CA . ARG A 1 99 ? 10.351 -3.300 -10.162 1.00 94.69 99 ARG A CA 1
ATOM 730 C C . ARG A 1 99 ? 9.416 -2.092 -10.241 1.00 94.69 99 ARG A C 1
ATOM 732 O O . ARG A 1 99 ? 9.738 -1.088 -10.874 1.00 94.69 99 ARG A O 1
ATOM 739 N N . CYS A 1 100 ? 8.269 -2.174 -9.571 1.00 96.62 100 CYS A N 1
ATOM 740 C CA . CYS A 1 100 ? 7.291 -1.087 -9.476 1.00 96.62 100 CYS A CA 1
ATOM 741 C C . CYS A 1 100 ? 6.990 -0.727 -8.015 1.00 96.62 100 CYS A C 1
ATOM 743 O O . CYS A 1 100 ? 7.207 -1.541 -7.111 1.00 96.62 100 CYS A O 1
ATOM 745 N N . TYR A 1 101 ? 6.472 0.481 -7.785 1.00 97.56 101 TYR A N 1
ATOM 746 C CA . TYR A 1 101 ? 6.163 0.972 -6.439 1.00 97.56 101 TYR A CA 1
ATOM 747 C C . TYR A 1 101 ? 5.101 0.115 -5.727 1.00 97.56 101 TYR A C 1
ATOM 749 O O . TYR A 1 101 ? 5.192 -0.065 -4.519 1.00 97.56 101 TYR A O 1
ATOM 757 N N . HIS A 1 102 ? 4.183 -0.535 -6.458 1.00 97.94 102 HIS A N 1
ATOM 758 C CA . HIS A 1 102 ? 3.226 -1.487 -5.876 1.00 97.94 102 HIS A CA 1
ATOM 759 C C . HIS A 1 102 ? 3.905 -2.684 -5.187 1.00 97.94 102 HIS A C 1
ATOM 761 O O . HIS A 1 102 ? 3.437 -3.153 -4.150 1.00 97.94 102 HIS A O 1
ATOM 767 N N . GLN A 1 103 ? 5.007 -3.198 -5.750 1.00 97.75 103 GLN A N 1
ATOM 768 C CA . GLN A 1 103 ? 5.773 -4.289 -5.129 1.00 97.75 103 GLN A CA 1
ATOM 769 C C . GLN A 1 103 ? 6.534 -3.792 -3.895 1.00 97.75 103 GLN A C 1
ATOM 771 O O . GLN A 1 103 ? 6.704 -4.534 -2.931 1.00 97.75 103 GLN A O 1
ATOM 776 N N . LEU A 1 104 ? 7.018 -2.544 -3.919 1.00 98.12 104 LEU A N 1
ATOM 777 C CA . LEU A 1 104 ? 7.675 -1.933 -2.764 1.00 98.12 104 LEU A CA 1
ATOM 778 C C . LEU A 1 104 ? 6.682 -1.715 -1.617 1.00 98.12 104 LEU A C 1
ATOM 780 O O . LEU A 1 104 ? 6.971 -2.119 -0.495 1.00 98.12 104 LEU A O 1
ATOM 784 N N . ALA A 1 105 ? 5.494 -1.183 -1.911 1.00 97.94 105 ALA A N 1
ATOM 785 C CA . ALA A 1 105 ? 4.421 -1.027 -0.935 1.00 97.94 105 ALA A CA 1
ATOM 786 C C . ALA A 1 105 ? 4.030 -2.377 -0.309 1.00 97.94 105 ALA A C 1
ATOM 788 O O . ALA A 1 105 ? 3.953 -2.498 0.911 1.00 97.94 105 ALA A O 1
ATOM 789 N N . ALA A 1 106 ? 3.894 -3.435 -1.119 1.00 97.88 106 ALA A N 1
ATOM 790 C CA . ALA A 1 106 ? 3.646 -4.785 -0.608 1.00 97.88 106 ALA A CA 1
ATOM 791 C C . ALA A 1 106 ? 4.765 -5.280 0.332 1.00 97.88 106 ALA A C 1
ATOM 793 O O . ALA A 1 106 ? 4.475 -5.881 1.365 1.00 97.88 106 ALA A O 1
ATOM 794 N N . ARG A 1 107 ? 6.043 -5.006 0.020 1.00 97.94 107 ARG A N 1
ATOM 795 C CA . ARG A 1 107 ? 7.169 -5.330 0.918 1.00 97.94 107 ARG A CA 1
ATOM 796 C C . ARG A 1 107 ? 7.089 -4.565 2.239 1.00 97.94 107 ARG A C 1
ATOM 798 O O . ARG A 1 107 ? 7.266 -5.178 3.285 1.00 97.94 107 ARG A O 1
ATOM 805 N N . MET A 1 108 ? 6.796 -3.266 2.196 1.00 97.94 108 MET A N 1
ATOM 806 C CA . MET A 1 108 ? 6.632 -2.431 3.393 1.00 97.94 108 MET A CA 1
ATOM 807 C C . MET A 1 108 ? 5.506 -2.954 4.291 1.00 97.94 108 MET A C 1
ATOM 809 O O . MET A 1 108 ? 5.703 -3.111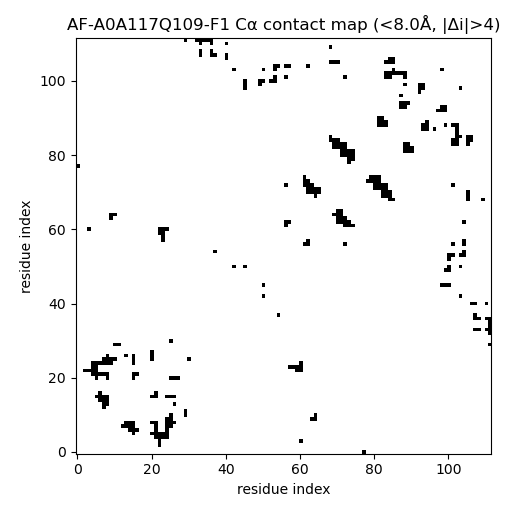 5.491 1.00 97.94 108 MET A O 1
ATOM 813 N N . LEU A 1 109 ? 4.355 -3.310 3.714 1.00 97.56 109 LEU A N 1
ATOM 814 C CA . LEU A 1 109 ? 3.215 -3.825 4.476 1.00 97.56 109 LEU A CA 1
ATOM 815 C C . LEU A 1 109 ? 3.467 -5.191 5.123 1.00 97.56 109 LEU A C 1
ATOM 817 O O . LEU A 1 109 ? 2.956 -5.438 6.213 1.00 97.56 109 LEU A O 1
ATOM 821 N N . LEU A 1 110 ? 4.233 -6.074 4.474 1.00 96.81 110 LEU A N 1
ATOM 822 C CA . LEU A 1 110 ? 4.575 -7.390 5.033 1.00 96.81 110 LEU A CA 1
ATOM 823 C C . LEU A 1 110 ? 5.708 -7.342 6.062 1.00 96.81 110 LEU A C 1
ATOM 825 O O . LEU A 1 110 ? 5.787 -8.230 6.905 1.00 96.81 110 LEU A O 1
ATOM 829 N N . ALA A 1 111 ? 6.587 -6.343 5.976 1.00 96.38 111 ALA A N 1
ATOM 830 C CA . ALA A 1 111 ? 7.661 -6.128 6.945 1.00 96.38 111 ALA A CA 1
ATOM 831 C C . ALA A 1 111 ? 7.188 -5.392 8.210 1.00 96.38 111 ALA A C 1
ATOM 833 O O . ALA A 1 111 ? 7.890 -5.392 9.221 1.00 96.38 111 ALA A O 1
ATOM 834 N N . ALA A 1 112 ? 6.019 -4.748 8.148 1.00 91.88 112 ALA A N 1
ATOM 835 C CA . ALA A 1 112 ? 5.381 -4.111 9.290 1.00 91.88 112 ALA A CA 1
ATOM 836 C C . ALA A 1 112 ? 4.906 -5.167 10.278 1.00 91.88 112 ALA A C 1
ATOM 838 O O . ALA A 1 112 ? 4.916 -4.869 11.499 1.00 91.88 112 ALA A O 1
#

Sequence (112 aa):
MQNTTHTNCLRCRRTLTSAKSQATGYGPTCARHIRHAEQTVNATDYKAHQVASARELIEDGAIVPLKSVVFIAVSTDGTETYKTAPTGCTCPAGLKGSRCYHQLAARMLLAA

pLDDT: mean 93.69, std 8.09, range [46.31, 98.31]

Radius of gyration: 13.23 Å; Cα contacts (8 Å, |Δi|>4): 180; chains: 1; bounding box: 33×25×34 Å

InterPro domains:
  IPR007527 Zinc finger, SWIM-type [PS50966] (70-111)
  IPR046053 Protein of unknown function DUF6011 [PF19474] (5-34)

Nearest PDB structures (foldseek):
  3v9a-assembly1_A  TM=2.895E-01  e=9.478E+00  uncultured bacterium

Organism: NCBI:txid67386

Mean predicted aligned error: 3.32 Å

Solvent-accessible surface area (backbone atoms only — not comparable to full-atom values): 6149 Å² total; per-residue (Å²): 132,85,85,61,73,30,63,36,17,65,83,80,58,48,76,40,87,48,71,70,25,12,45,32,24,38,42,73,69,56,47,50,32,33,58,51,15,67,72,67,56,89,54,85,94,48,55,71,66,38,55,50,52,17,48,51,36,49,62,63,36,37,53,40,78,71,54,96,76,33,26,42,33,50,42,95,86,66,84,48,77,24,55,22,19,61,89,47,29,65,41,82,52,25,69,70,73,41,93,43,32,62,23,50,31,38,42,24,63,72,64,66

Secondary structure (DSSP, 8-state):
---PPPSB-TTT-PBP-SHHHHHHT--HHHHHHHHHHHHHS--TTS-HHHHHHHHHHHHTT-EEEEETTEEEEEPTTSS-EEEEETTEESSHHHHTT---HHHHHHHHHHH-

Foldseek 3Di:
DPQQFAQAQLQPRHGDDDRQCRSLSHDPVLVVLLVVLLVPDDCVLPDPVLSVVLVVQNSRNQWGDDDDLWIWGADPVRPDIWTEGLQAIPPPQRVVVHDGSRNVNSSSSVSD